Protein AF-C7GF13-F1 (afdb_monomer)

Radius of gyration: 30.36 Å; Cα contacts (8 Å, |Δi|>4): 60; chains: 1; bounding box: 62×24×81 Å

Organism: NCBI:txid536231

Foldseek 3Di:
DDDDDPPDDPLNVCLVCLQVPLVPDAAEDEDPDPVSVVSNVVSNYHYDYPVRVVVVVVVVVVVVVVVVVVVPDPPPPPVVVVPCPVVNVVVVVVVVPPD

InterPro domains:
  IPR010298 Ribosome-associated endoribonuclease 1 [PF05991] (2-94)

Mean predicted aligned error: 12.86 Å

Sequence (99 aa):
MWFTRGRQTADQYIEKFAHENGRKYRVTVATSDGLEQIIIRGAGCGLISARELEKEITRKRGEMLETYQAKREPEKKVHMAERIPDEVAEAVRKADFHE

Secondary str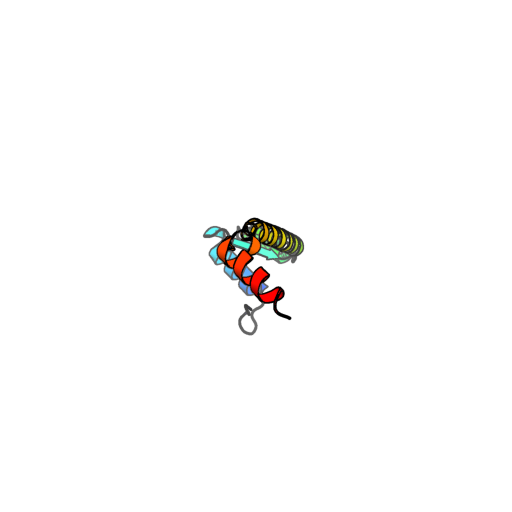ucture (DSSP, 8-state):
---PPTT--HHHHHHHHHHHHTTTS--EEE---HHHHHHHHHTT-EEE-HHHHHHHHHHHHHHHHHHHHHHS-------GGGG--HHHHHHHHHHTT--

Structure (mmCIF, N/CA/C/O backbone):
data_AF-C7GF13-F1
#
_entry.id   AF-C7GF13-F1
#
loop_
_atom_site.group_PDB
_atom_site.id
_atom_site.type_symbol
_atom_site.label_atom_id
_atom_site.label_alt_id
_atom_site.label_comp_id
_atom_site.label_asym_id
_atom_site.label_entity_id
_atom_site.label_seq_id
_atom_site.pdbx_PDB_ins_code
_atom_site.Cartn_x
_atom_site.Cartn_y
_atom_site.Cartn_z
_atom_site.occupancy
_atom_site.B_iso_or_equiv
_atom_site.auth_seq_id
_atom_site.auth_comp_id
_atom_site.auth_asym_id
_atom_site.auth_atom_id
_atom_site.pdbx_PDB_model_num
ATOM 1 N N . MET A 1 1 ? 1.073 -13.142 9.351 1.00 57.62 1 MET A N 1
ATOM 2 C CA . MET A 1 1 ? 2.029 -12.158 8.799 1.00 57.62 1 MET A CA 1
ATOM 3 C C . MET A 1 1 ? 2.462 -12.673 7.437 1.00 57.62 1 MET A C 1
ATOM 5 O O . MET A 1 1 ? 2.723 -13.865 7.339 1.00 57.62 1 MET A O 1
ATOM 9 N N . TRP A 1 2 ? 2.422 -11.845 6.393 1.00 74.62 2 TRP A N 1
ATOM 10 C CA . TRP A 1 2 ? 2.876 -12.242 5.054 1.00 74.62 2 TRP A CA 1
ATOM 11 C C . TRP A 1 2 ? 4.380 -11.997 4.937 1.00 74.62 2 TRP A C 1
ATOM 13 O O . TRP A 1 2 ? 4.874 -11.003 5.464 1.00 74.62 2 TRP A O 1
ATOM 23 N N . PHE A 1 3 ? 5.086 -12.894 4.253 1.00 90.38 3 PHE A N 1
ATOM 24 C CA . PHE A 1 3 ? 6.522 -12.790 4.006 1.00 90.38 3 PHE A CA 1
ATOM 25 C C . PHE A 1 3 ? 6.797 -13.026 2.524 1.00 90.38 3 PHE A C 1
ATOM 27 O O . PHE A 1 3 ? 6.129 -13.842 1.884 1.00 90.38 3 PHE A O 1
ATOM 34 N N . THR A 1 4 ? 7.778 -12.313 1.981 1.00 91.75 4 THR A N 1
ATOM 35 C CA . THR A 1 4 ? 8.277 -12.568 0.631 1.00 91.75 4 THR A CA 1
ATOM 36 C C . THR A 1 4 ? 9.144 -13.823 0.611 1.00 91.75 4 THR A C 1
ATOM 38 O O . THR A 1 4 ? 9.609 -14.315 1.644 1.00 91.75 4 THR A O 1
ATOM 41 N N . ARG A 1 5 ? 9.353 -14.384 -0.584 1.00 88.69 5 ARG A N 1
ATOM 42 C CA . ARG A 1 5 ? 10.280 -15.509 -0.758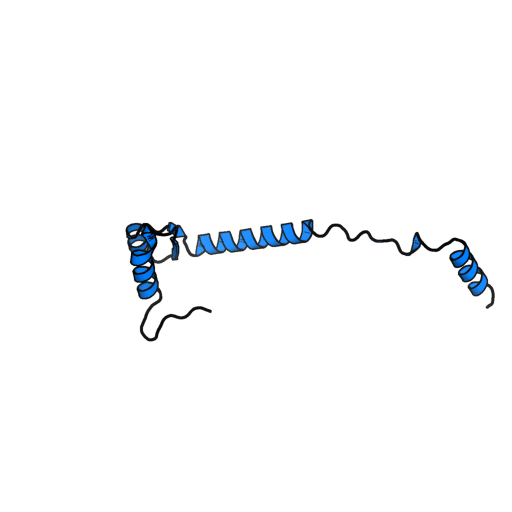 1.00 88.69 5 ARG A CA 1
ATOM 43 C C . ARG A 1 5 ? 11.714 -15.064 -0.454 1.00 88.69 5 ARG A C 1
ATOM 45 O O . ARG A 1 5 ? 12.039 -13.881 -0.530 1.00 88.69 5 ARG A O 1
ATOM 52 N N . GLY A 1 6 ? 12.596 -16.020 -0.155 1.00 88.50 6 GLY A N 1
ATOM 53 C CA . GLY A 1 6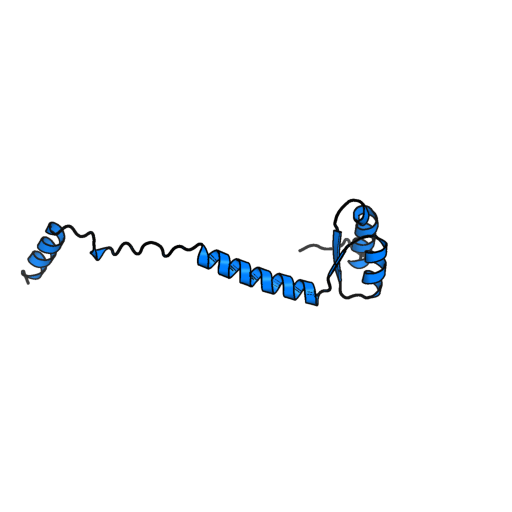 ? 14.015 -15.729 0.063 1.00 88.50 6 GLY A CA 1
ATOM 54 C C . GLY A 1 6 ? 14.613 -14.934 -1.104 1.00 88.50 6 GLY A C 1
ATOM 55 O O . GLY A 1 6 ? 14.433 -15.315 -2.259 1.00 88.50 6 GLY A O 1
ATOM 56 N N . ARG A 1 7 ? 15.319 -13.837 -0.789 1.00 88.81 7 ARG A N 1
ATOM 57 C CA . ARG A 1 7 ? 15.925 -12.881 -1.744 1.00 88.81 7 ARG A CA 1
ATOM 58 C C . ARG A 1 7 ? 14.941 -12.058 -2.593 1.00 88.81 7 ARG A C 1
ATOM 60 O O . ARG A 1 7 ? 15.401 -11.345 -3.478 1.00 88.81 7 ARG A O 1
ATOM 67 N N . GLN A 1 8 ? 13.635 -12.129 -2.330 1.00 94.94 8 GLN A N 1
ATOM 68 C CA . GLN A 1 8 ? 12.639 -11.252 -2.942 1.00 94.94 8 GLN A CA 1
ATOM 69 C C . GLN A 1 8 ? 12.292 -10.107 -1.983 1.00 94.94 8 GLN A C 1
ATOM 71 O O . GLN A 1 8 ? 11.954 -10.356 -0.824 1.00 94.94 8 GLN A O 1
ATOM 76 N N . THR A 1 9 ? 12.342 -8.863 -2.454 1.00 94.00 9 THR A N 1
ATOM 77 C CA . THR A 1 9 ? 11.877 -7.699 -1.682 1.00 94.00 9 THR A CA 1
ATOM 78 C C . THR A 1 9 ? 10.362 -7.526 -1.801 1.00 94.00 9 THR A C 1
ATOM 80 O O . THR A 1 9 ? 9.724 -8.097 -2.690 1.00 94.00 9 THR A O 1
ATOM 83 N N . ALA A 1 10 ? 9.766 -6.757 -0.886 1.00 94.38 10 ALA A N 1
ATOM 84 C CA . ALA A 1 10 ? 8.348 -6.407 -0.973 1.00 94.38 10 ALA A CA 1
ATOM 85 C C . ALA A 1 10 ? 8.048 -5.691 -2.298 1.00 94.38 10 ALA A C 1
ATOM 87 O O . ALA A 1 10 ? 7.139 -6.111 -3.007 1.00 94.38 10 ALA A O 1
ATOM 88 N N . ASP A 1 11 ? 8.884 -4.719 -2.658 1.00 94.19 11 ASP A N 1
ATOM 89 C CA . ASP A 1 11 ? 8.853 -3.961 -3.914 1.00 94.19 11 ASP A CA 1
ATOM 90 C C . ASP A 1 11 ? 8.760 -4.896 -5.126 1.00 94.19 11 ASP A C 1
ATOM 92 O O . ASP A 1 11 ? 7.752 -4.921 -5.826 1.00 94.19 11 ASP A O 1
ATOM 96 N N . GLN A 1 12 ? 9.713 -5.826 -5.274 1.00 94.94 12 GLN A N 1
ATOM 97 C CA . GLN A 1 12 ? 9.732 -6.793 -6.380 1.00 94.94 12 GLN A CA 1
ATOM 98 C C . GLN A 1 12 ? 8.457 -7.639 -6.479 1.00 94.94 12 GLN A C 1
ATOM 100 O O . GLN A 1 12 ? 8.035 -8.028 -7.570 1.00 94.94 12 GLN A O 1
ATOM 105 N N . TYR A 1 13 ? 7.870 -8.010 -5.339 1.00 95.69 13 TYR A N 1
ATOM 106 C CA . TYR A 1 13 ? 6.610 -8.742 -5.338 1.00 95.69 13 TYR A CA 1
ATOM 107 C C . TYR A 1 13 ? 5.445 -7.841 -5.762 1.00 95.69 13 TYR A C 1
ATOM 109 O O . TYR A 1 13 ? 4.633 -8.241 -6.598 1.00 95.69 13 TYR A O 1
ATOM 117 N N . ILE A 1 14 ? 5.362 -6.643 -5.182 1.00 96.06 14 ILE A N 1
ATOM 118 C CA . ILE A 1 14 ? 4.265 -5.698 -5.384 1.00 96.06 14 ILE A CA 1
ATOM 119 C C . ILE A 1 14 ? 4.259 -5.186 -6.823 1.00 96.06 14 ILE A C 1
ATOM 121 O O . ILE A 1 14 ? 3.199 -5.207 -7.441 1.00 96.06 14 ILE A O 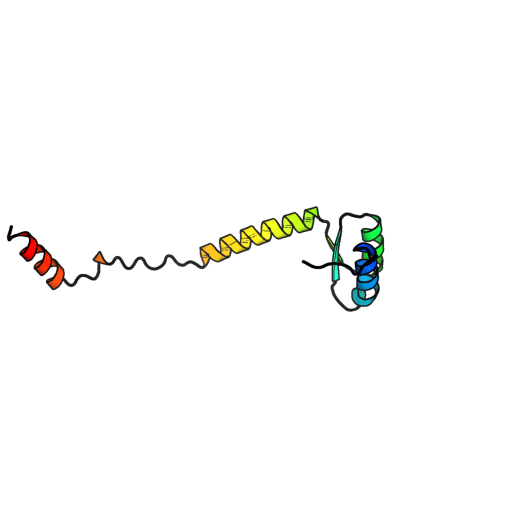1
ATOM 125 N N . GLU A 1 15 ? 5.407 -4.809 -7.384 1.00 95.69 15 GLU A N 1
ATOM 126 C CA . GLU A 1 15 ? 5.537 -4.377 -8.779 1.00 95.69 15 GLU A CA 1
ATOM 127 C C . GLU A 1 15 ? 5.020 -5.452 -9.742 1.00 95.69 15 GLU A C 1
ATOM 129 O O . GLU A 1 15 ? 4.159 -5.189 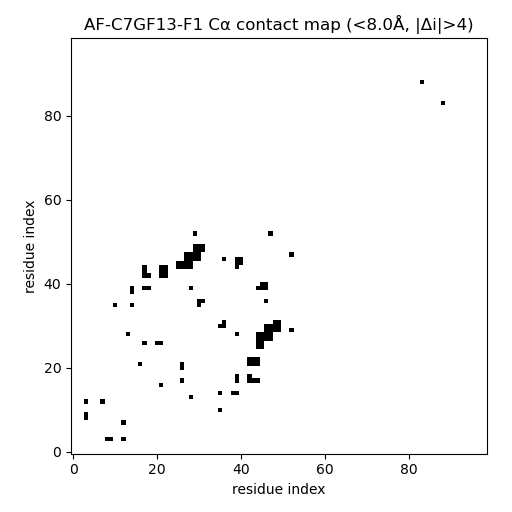-10.588 1.00 95.69 15 GLU A O 1
ATOM 134 N N . LYS A 1 16 ? 5.487 -6.698 -9.569 1.00 95.94 16 LYS A N 1
ATOM 135 C CA . LYS A 1 16 ? 5.049 -7.835 -10.386 1.00 95.94 16 LYS A CA 1
ATOM 136 C C . LYS A 1 16 ? 3.542 -8.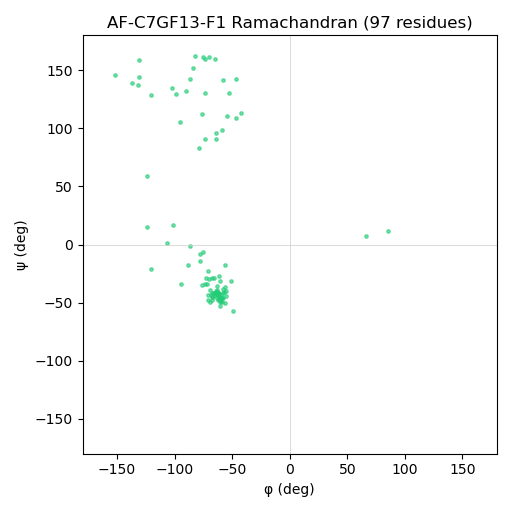053 -10.257 1.00 95.94 16 LYS A C 1
ATOM 138 O O . LYS A 1 16 ? 2.841 -8.171 -11.261 1.00 95.94 16 LYS A O 1
ATOM 143 N N . PHE A 1 17 ? 3.036 -8.072 -9.026 1.00 96.00 17 PHE A N 1
ATOM 144 C CA . PHE A 1 17 ? 1.616 -8.263 -8.759 1.00 96.00 17 PHE A CA 1
ATOM 145 C C . PHE A 1 17 ? 0.767 -7.145 -9.377 1.00 96.00 17 PHE A C 1
ATOM 147 O O . PHE A 1 17 ? -0.240 -7.427 -10.029 1.00 96.00 17 PHE A O 1
ATOM 154 N N . ALA A 1 18 ? 1.169 -5.887 -9.199 1.00 96.38 18 ALA A N 1
ATOM 155 C CA . ALA A 1 18 ? 0.481 -4.714 -9.719 1.00 96.38 18 ALA A CA 1
ATOM 156 C C . ALA A 1 18 ? 0.445 -4.725 -11.247 1.00 96.38 18 ALA A C 1
ATOM 158 O O . ALA A 1 18 ? -0.603 -4.467 -11.832 1.00 96.38 18 ALA A O 1
ATOM 159 N N . HIS A 1 19 ? 1.543 -5.096 -11.904 1.00 95.75 19 HIS A N 1
ATOM 160 C CA . HIS A 1 19 ? 1.574 -5.180 -13.358 1.00 95.75 19 HIS A CA 1
ATOM 161 C C . HIS A 1 19 ? 0.647 -6.281 -13.905 1.00 95.75 19 HIS A C 1
ATOM 163 O O . HIS A 1 19 ? -0.085 -6.064 -14.871 1.00 95.75 19 HIS A O 1
ATOM 169 N N . GLU A 1 20 ? 0.618 -7.448 -13.257 1.00 96.50 20 GLU A N 1
ATOM 170 C CA . GLU A 1 20 ? -0.197 -8.594 -13.683 1.00 96.50 20 GLU A CA 1
ATOM 171 C C . GLU A 1 20 ? -1.706 -8.411 -13.423 1.00 96.50 20 GLU A C 1
ATOM 173 O O . GLU A 1 20 ? -2.539 -8.980 -14.147 1.00 96.50 20 GLU A O 1
ATOM 178 N N . ASN A 1 21 ? -2.062 -7.637 -12.389 1.00 96.50 21 ASN A N 1
ATOM 179 C CA . ASN A 1 21 ? -3.421 -7.573 -11.839 1.00 96.50 21 ASN A CA 1
ATOM 180 C C . ASN A 1 21 ? -4.068 -6.182 -11.883 1.00 96.50 21 ASN A C 1
ATOM 182 O O . ASN A 1 21 ? -5.296 -6.102 -11.853 1.00 96.50 21 ASN A O 1
ATOM 186 N N . GLY A 1 22 ? -3.294 -5.101 -11.991 1.00 95.19 22 GLY A N 1
ATOM 187 C CA . GLY A 1 22 ? -3.772 -3.721 -11.837 1.00 95.19 22 GLY A CA 1
ATOM 188 C C . GLY A 1 22 ? -4.829 -3.292 -12.852 1.00 95.19 22 GLY A C 1
ATOM 189 O O . GLY A 1 22 ? -5.694 -2.482 -12.545 1.00 95.19 22 GLY A O 1
ATOM 190 N N . ARG A 1 23 ? -4.827 -3.897 -14.046 1.00 92.56 23 ARG A N 1
ATOM 191 C CA . ARG A 1 23 ? -5.856 -3.662 -15.077 1.00 92.56 23 ARG A CA 1
ATOM 192 C C . ARG A 1 23 ? -7.075 -4.576 -14.959 1.00 92.56 23 ARG A C 1
ATOM 194 O O . ARG A 1 23 ? -8.098 -4.302 -15.575 1.00 92.56 23 ARG A O 1
ATOM 201 N N . LYS A 1 24 ? -6.952 -5.684 -14.225 1.00 95.81 24 LYS A N 1
ATOM 202 C CA . LYS A 1 24 ? -8.005 -6.704 -14.084 1.00 95.81 24 LYS A CA 1
ATOM 203 C C . LYS A 1 24 ? -8.859 -6.465 -12.846 1.00 95.81 24 LYS A C 1
ATOM 205 O O . LYS A 1 24 ? -10.053 -6.741 -12.861 1.00 95.81 24 LYS A O 1
ATOM 210 N N . TYR A 1 25 ? -8.246 -5.957 -11.782 1.00 96.69 25 TYR A N 1
ATOM 211 C CA . TYR A 1 25 ? -8.883 -5.754 -10.490 1.00 96.69 25 TYR A CA 1
ATOM 212 C C . TYR A 1 25 ? -8.625 -4.348 -9.974 1.00 96.69 25 TYR A C 1
ATOM 214 O O . TYR A 1 25 ? -7.638 -3.706 -10.326 1.00 96.69 25 TYR A O 1
ATOM 222 N N . ARG A 1 26 ? -9.479 -3.895 -9.054 1.00 96.75 26 ARG A N 1
ATOM 223 C CA . ARG A 1 26 ? -9.246 -2.649 -8.326 1.00 96.75 26 ARG A CA 1
ATOM 224 C C . ARG A 1 26 ? -8.229 -2.881 -7.211 1.00 96.75 26 ARG A C 1
ATOM 226 O O . ARG A 1 26 ? -8.593 -3.127 -6.064 1.00 96.75 26 ARG A O 1
ATOM 233 N N . VAL A 1 27 ? -6.955 -2.835 -7.576 1.00 97.12 27 VAL A N 1
ATOM 234 C CA . VAL A 1 27 ? -5.829 -2.980 -6.650 1.00 97.12 27 VAL A CA 1
ATOM 235 C C . VAL A 1 27 ? -5.428 -1.603 -6.127 1.00 97.12 27 VAL A C 1
ATOM 237 O O . VAL A 1 27 ? -5.250 -0.680 -6.917 1.00 97.12 27 VAL A O 1
ATOM 240 N N . THR A 1 28 ? -5.254 -1.471 -4.812 1.00 97.50 28 THR A N 1
ATOM 241 C CA . THR A 1 28 ? -4.671 -0.281 -4.176 1.00 97.50 28 THR A CA 1
ATOM 242 C C . THR A 1 28 ? -3.423 -0.695 -3.411 1.00 97.50 28 THR A C 1
ATOM 244 O O . THR A 1 28 ? -3.489 -1.618 -2.601 1.00 97.50 28 THR A O 1
ATOM 247 N N . VAL A 1 29 ? -2.301 -0.014 -3.646 1.00 97.19 29 VAL A N 1
ATOM 248 C CA . VAL A 1 29 ? -1.047 -0.253 -2.917 1.00 97.19 29 VAL A CA 1
ATOM 249 C C . VAL A 1 29 ? -0.844 0.830 -1.866 1.00 97.19 29 VAL A C 1
ATOM 251 O O . VAL A 1 29 ? -1.015 2.019 -2.141 1.00 97.19 29 VAL A O 1
ATOM 254 N N . ALA A 1 30 ? -0.468 0.404 -0.662 1.00 97.06 30 ALA A N 1
ATOM 255 C CA . ALA A 1 30 ? -0.100 1.293 0.424 1.00 97.06 30 ALA A CA 1
ATOM 256 C C . ALA A 1 30 ? 1.419 1.477 0.468 1.00 97.06 30 ALA A C 1
ATOM 258 O O . ALA A 1 30 ? 2.132 0.563 0.877 1.00 97.06 30 ALA A O 1
ATOM 259 N N . THR A 1 31 ? 1.920 2.635 0.040 1.00 96.12 31 THR A N 1
ATOM 260 C CA . THR A 1 31 ? 3.359 2.934 0.060 1.00 96.12 31 THR A CA 1
ATOM 261 C C . THR A 1 31 ? 3.615 4.431 0.195 1.00 96.12 31 THR A C 1
ATOM 263 O O . THR A 1 31 ? 2.859 5.259 -0.314 1.00 96.12 31 THR A O 1
ATOM 266 N N . SER A 1 32 ? 4.696 4.776 0.890 1.00 96.62 32 SER A N 1
ATOM 267 C CA . SER A 1 32 ? 5.229 6.142 0.945 1.00 96.62 32 SER A CA 1
ATOM 268 C C . SER A 1 32 ? 6.514 6.295 0.124 1.00 96.62 32 SER A C 1
ATOM 270 O O . SER A 1 32 ? 7.068 7.389 0.092 1.00 96.62 32 SER A O 1
ATOM 272 N N . ASP A 1 33 ? 6.978 5.230 -0.540 1.00 95.94 33 ASP A N 1
ATOM 273 C CA . ASP A 1 33 ? 8.127 5.281 -1.444 1.00 95.94 33 ASP A CA 1
ATOM 274 C C . ASP A 1 33 ? 7.742 5.982 -2.759 1.00 95.94 33 ASP A C 1
ATOM 276 O O . ASP A 1 33 ? 6.702 5.692 -3.356 1.00 95.94 33 ASP A O 1
ATOM 280 N N . GLY A 1 34 ? 8.553 6.952 -3.188 1.00 96.31 34 GLY A N 1
ATOM 281 C CA . GLY A 1 34 ? 8.258 7.781 -4.357 1.00 96.31 34 GLY A CA 1
ATOM 282 C C . GLY A 1 34 ? 8.426 7.060 -5.696 1.00 96.31 34 GLY A C 1
ATOM 283 O O . GLY A 1 34 ? 7.664 7.333 -6.624 1.00 96.31 34 GLY A O 1
ATOM 284 N N . LEU A 1 35 ? 9.384 6.136 -5.804 1.00 95.56 35 LEU A N 1
ATOM 285 C CA . LEU A 1 35 ? 9.586 5.342 -7.017 1.00 95.56 35 LEU A CA 1
ATOM 286 C C . LEU A 1 35 ? 8.394 4.401 -7.208 1.00 95.56 35 LEU A C 1
ATOM 288 O O . LEU A 1 35 ? 7.773 4.390 -8.274 1.00 95.56 35 LEU A O 1
ATOM 292 N N . GLU A 1 36 ? 8.014 3.700 -6.141 1.00 96.19 36 GLU A N 1
ATOM 293 C CA . GLU A 1 36 ? 6.850 2.815 -6.142 1.00 96.19 36 GLU A CA 1
ATOM 294 C C . GLU A 1 36 ? 5.576 3.570 -6.527 1.00 96.19 36 GLU A C 1
ATOM 296 O O . GLU A 1 36 ? 4.785 3.097 -7.340 1.00 96.19 36 GLU A O 1
ATOM 301 N N . GLN A 1 37 ? 5.381 4.796 -6.032 1.00 96.25 37 GLN A N 1
ATOM 302 C CA . GLN A 1 37 ? 4.212 5.594 -6.408 1.00 96.25 37 GLN A CA 1
ATOM 303 C C . GLN A 1 37 ? 4.067 5.786 -7.919 1.00 96.25 37 GLN A C 1
ATOM 305 O O . GLN A 1 37 ? 2.949 5.725 -8.440 1.00 96.25 37 GLN A O 1
ATOM 310 N N . ILE A 1 38 ? 5.177 6.013 -8.621 1.00 97.00 38 ILE A N 1
ATOM 311 C CA . ILE A 1 38 ? 5.185 6.180 -10.075 1.00 97.00 38 ILE A CA 1
ATOM 312 C C . ILE A 1 38 ? 4.868 4.843 -10.751 1.00 97.00 38 ILE A C 1
ATOM 314 O O . ILE A 1 38 ? 3.976 4.782 -11.603 1.00 97.00 38 ILE A O 1
ATOM 318 N N . ILE A 1 39 ? 5.551 3.771 -10.343 1.00 95.62 39 ILE A N 1
ATOM 319 C CA . ILE A 1 39 ? 5.419 2.433 -10.936 1.00 95.62 39 ILE A CA 1
ATOM 320 C C . ILE A 1 39 ? 3.986 1.907 -10.789 1.00 95.62 39 ILE A C 1
ATOM 322 O O . ILE A 1 39 ? 3.352 1.509 -11.770 1.00 95.62 39 ILE A O 1
ATOM 326 N N . ILE A 1 40 ? 3.430 1.979 -9.579 1.00 97.00 40 ILE A N 1
ATOM 327 C CA . ILE A 1 40 ? 2.089 1.484 -9.255 1.00 97.00 40 ILE A CA 1
ATOM 328 C C . ILE A 1 40 ? 1.000 2.255 -10.002 1.00 97.00 40 ILE A C 1
ATOM 330 O O . ILE A 1 40 ? 0.068 1.645 -10.536 1.00 97.00 40 ILE A O 1
ATOM 334 N N . ARG A 1 41 ? 1.119 3.584 -10.098 1.00 94.94 41 ARG A N 1
ATOM 335 C CA . ARG A 1 41 ? 0.178 4.392 -10.888 1.00 94.94 41 ARG A CA 1
ATOM 336 C C . ARG A 1 41 ? 0.262 4.046 -12.372 1.00 94.94 41 ARG A C 1
ATOM 338 O O . ARG A 1 41 ? -0.776 3.920 -13.018 1.00 94.94 41 ARG A O 1
ATOM 345 N N . GLY A 1 42 ? 1.468 3.825 -12.899 1.00 95.38 42 GLY A N 1
ATOM 346 C CA . GLY A 1 42 ? 1.677 3.369 -14.277 1.00 95.38 42 GLY A CA 1
ATOM 347 C C . GLY A 1 42 ? 1.038 2.005 -14.573 1.00 95.38 42 GLY A C 1
ATOM 348 O O . GLY A 1 42 ? 0.552 1.773 -15.682 1.00 95.38 42 GLY A O 1
ATOM 349 N N . ALA A 1 43 ? 0.962 1.121 -13.574 1.00 95.88 43 ALA A N 1
ATOM 350 C CA . ALA A 1 43 ? 0.278 -0.170 -13.674 1.00 95.88 43 ALA A CA 1
ATOM 351 C C . ALA A 1 43 ? -1.265 -0.075 -13.633 1.00 95.88 43 ALA A C 1
ATOM 353 O O . ALA A 1 43 ? -1.945 -1.074 -13.877 1.00 95.88 43 ALA A O 1
ATOM 354 N N . GLY A 1 44 ? -1.829 1.113 -13.376 1.00 95.69 44 GLY A N 1
ATOM 355 C CA . GLY A 1 44 ? -3.275 1.340 -13.265 1.00 95.69 44 GLY A CA 1
ATOM 356 C C . GLY A 1 44 ? -3.852 1.063 -11.874 1.00 95.69 44 GLY A C 1
ATOM 357 O O . GLY A 1 44 ? -5.070 1.023 -11.713 1.00 95.69 44 GLY A O 1
ATOM 358 N N . CYS A 1 45 ? -2.999 0.880 -10.866 1.00 97.56 45 CYS A N 1
ATOM 359 C CA . CYS A 1 45 ? -3.420 0.647 -9.491 1.00 97.56 45 CYS A CA 1
ATOM 360 C C . CYS A 1 45 ? -3.717 1.966 -8.756 1.00 97.56 45 CYS A C 1
ATOM 362 O O . CYS A 1 45 ? -3.126 3.015 -9.023 1.00 97.56 45 CYS A O 1
ATOM 364 N N . GLY A 1 46 ? -4.611 1.894 -7.770 1.00 97.44 46 GLY A N 1
ATOM 365 C CA . GLY A 1 46 ? -4.794 2.941 -6.773 1.00 97.44 46 GLY A CA 1
ATOM 366 C C . GLY A 1 46 ? -3.605 3.026 -5.814 1.00 97.44 46 GLY A C 1
ATOM 367 O O . GLY A 1 46 ? -2.839 2.073 -5.654 1.00 97.44 46 GLY A O 1
ATOM 368 N N . LEU A 1 47 ? -3.479 4.163 -5.134 1.00 97.06 47 LEU A N 1
ATOM 369 C CA . LEU A 1 47 ? -2.409 4.405 -4.174 1.00 97.06 47 LEU A CA 1
ATOM 370 C C . LEU A 1 47 ? -2.939 5.078 -2.911 1.00 97.06 47 LEU A C 1
ATOM 372 O O . LEU A 1 47 ? -3.749 5.998 -3.005 1.00 97.06 47 LEU A O 1
ATOM 376 N N . ILE A 1 48 ? -2.445 4.640 -1.756 1.00 97.94 48 ILE A N 1
ATOM 377 C CA . ILE A 1 48 ? -2.652 5.280 -0.455 1.00 97.94 48 ILE A CA 1
ATOM 378 C C . ILE A 1 48 ? -1.300 5.404 0.255 1.00 97.94 48 ILE A C 1
ATOM 380 O O . ILE A 1 48 ? -0.490 4.480 0.209 1.00 97.94 48 ILE A O 1
ATOM 384 N N . SER A 1 49 ? -1.008 6.534 0.896 1.00 96.81 49 SER A N 1
ATOM 385 C CA . SER A 1 49 ? 0.229 6.642 1.683 1.00 96.81 49 SER A CA 1
ATOM 386 C C . SER A 1 49 ? 0.129 5.854 2.993 1.00 96.81 49 SER A C 1
ATOM 388 O O . SER A 1 49 ? -0.967 5.601 3.498 1.00 96.81 49 SER A O 1
ATOM 390 N N . ALA A 1 50 ? 1.270 5.518 3.608 1.00 95.38 50 ALA A N 1
ATOM 391 C CA . ALA A 1 50 ? 1.266 4.841 4.910 1.00 95.38 50 ALA A CA 1
ATOM 392 C C . ALA A 1 50 ? 0.517 5.656 5.985 1.00 95.38 50 ALA A C 1
ATOM 394 O O . ALA A 1 50 ? -0.243 5.100 6.774 1.00 95.38 50 ALA A O 1
ATOM 395 N N . ARG A 1 51 ? 0.674 6.988 5.965 1.00 96.62 51 ARG A N 1
ATOM 396 C CA . ARG A 1 51 ? 0.018 7.905 6.909 1.00 96.62 51 ARG A CA 1
ATOM 397 C C . ARG A 1 51 ? -1.491 7.987 6.689 1.00 96.62 51 ARG A C 1
ATOM 399 O O . ARG A 1 51 ? -2.248 8.098 7.649 1.00 96.62 51 ARG A O 1
ATOM 406 N N . GLU A 1 52 ? -1.947 7.989 5.441 1.00 97.81 52 GLU A N 1
ATOM 407 C CA . GLU A 1 52 ? -3.383 7.971 5.151 1.00 97.81 52 GLU A CA 1
ATOM 408 C C . GLU A 1 52 ? -4.000 6.637 5.547 1.00 97.81 52 GLU A C 1
ATOM 410 O O . GLU A 1 52 ? -5.033 6.634 6.211 1.00 97.81 52 GLU A O 1
ATOM 415 N N . LEU A 1 53 ? -3.330 5.523 5.238 1.00 97.62 53 LEU A N 1
ATOM 416 C CA . LEU A 1 53 ? -3.792 4.200 5.641 1.00 97.62 53 LEU A CA 1
ATOM 417 C C . LEU A 1 53 ? -3.898 4.088 7.169 1.00 97.62 53 LEU A C 1
ATOM 419 O O . LEU A 1 53 ? -4.897 3.592 7.683 1.00 97.62 53 LEU A O 1
ATOM 423 N N . GLU A 1 54 ? -2.909 4.592 7.907 1.00 97.62 54 GLU A N 1
ATOM 424 C CA . GLU A 1 54 ? -2.948 4.642 9.372 1.00 97.62 54 GLU A CA 1
ATOM 425 C C . GLU A 1 54 ? -4.156 5.439 9.889 1.00 97.62 54 GLU A C 1
ATOM 427 O O . GLU A 1 54 ? -4.880 4.974 10.777 1.00 97.62 54 GLU A O 1
ATOM 432 N N . LYS A 1 55 ? -4.413 6.622 9.316 1.00 98.00 55 LYS A N 1
ATOM 433 C CA . LYS A 1 55 ? -5.578 7.447 9.669 1.00 98.00 55 LYS A CA 1
ATOM 434 C C . LYS A 1 55 ? -6.888 6.729 9.366 1.00 98.00 55 LYS A C 1
ATOM 436 O O . LYS A 1 55 ? -7.797 6.763 10.194 1.00 98.00 55 LYS A O 1
ATOM 441 N N . GLU A 1 56 ? -6.996 6.075 8.212 1.00 97.44 56 GLU A N 1
ATOM 442 C CA . GLU A 1 56 ? -8.190 5.317 7.842 1.00 97.44 56 GLU A CA 1
ATOM 443 C C . GLU A 1 56 ? -8.438 4.153 8.797 1.00 97.44 56 GLU A C 1
ATOM 445 O O . GLU A 1 56 ? -9.559 3.999 9.281 1.00 97.44 56 GLU A O 1
ATOM 450 N N . ILE A 1 57 ? -7.400 3.381 9.128 1.00 97.06 57 ILE A N 1
ATOM 451 C CA . ILE A 1 57 ? -7.490 2.282 10.094 1.00 97.06 57 ILE A CA 1
ATOM 452 C C . ILE A 1 57 ? -7.915 2.814 11.464 1.00 97.06 57 ILE A C 1
ATOM 454 O O . ILE A 1 57 ? -8.812 2.248 12.086 1.00 97.06 57 ILE A O 1
ATOM 458 N N . THR A 1 58 ? -7.301 3.900 11.933 1.00 97.50 58 THR A N 1
ATOM 459 C CA . THR A 1 58 ? -7.609 4.496 13.240 1.00 97.50 58 THR A CA 1
ATOM 460 C C . THR A 1 58 ? -9.057 4.970 13.301 1.00 97.50 58 THR A C 1
ATOM 462 O O . THR A 1 58 ? -9.789 4.607 14.221 1.00 97.50 58 THR A O 1
ATOM 465 N N . ARG A 1 59 ? -9.506 5.702 12.276 1.00 97.50 59 ARG A N 1
ATOM 466 C CA . ARG A 1 59 ? -10.895 6.149 12.154 1.00 97.50 59 ARG A CA 1
ATOM 467 C C . ARG A 1 59 ? -11.862 4.967 12.139 1.00 97.50 59 ARG A C 1
ATOM 469 O O . ARG A 1 59 ? -12.815 4.945 12.910 1.00 97.50 59 ARG A O 1
ATOM 476 N N . LYS A 1 60 ? -11.593 3.955 11.308 1.00 96.50 60 LYS A N 1
ATOM 477 C CA . LYS A 1 60 ? -12.447 2.767 11.181 1.00 96.50 60 LYS A CA 1
ATOM 478 C C . LYS A 1 60 ? -12.519 1.957 12.471 1.00 96.50 60 LYS A C 1
ATOM 480 O O . LYS A 1 60 ? -13.584 1.443 12.793 1.00 96.50 60 LYS A O 1
ATOM 485 N N . ARG A 1 61 ? -11.428 1.875 13.238 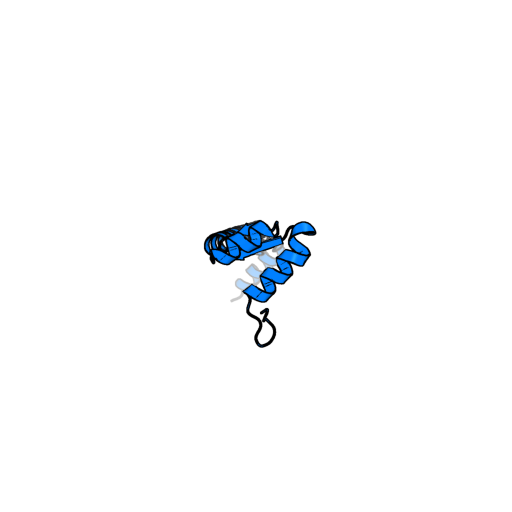1.00 95.44 61 ARG A N 1
ATOM 486 C CA . ARG A 1 61 ? -11.431 1.252 14.571 1.00 95.44 61 ARG A CA 1
ATOM 487 C C . ARG A 1 61 ? -12.354 1.989 15.543 1.00 95.44 61 ARG A C 1
ATOM 489 O O . ARG A 1 61 ? -13.100 1.325 16.256 1.00 95.44 61 ARG A O 1
ATOM 496 N N . GLY A 1 62 ? -12.329 3.324 15.547 1.00 94.62 62 GLY A N 1
ATOM 497 C CA . GLY A 1 62 ? -13.246 4.142 16.348 1.00 94.62 62 GLY A CA 1
ATOM 498 C C . GLY A 1 62 ? -14.707 3.907 15.965 1.00 94.62 62 GLY A C 1
ATOM 499 O O . GLY A 1 62 ? -15.501 3.505 16.811 1.00 94.62 62 GLY A O 1
ATOM 500 N N . GLU A 1 63 ? -15.023 4.025 14.670 1.00 95.06 63 GLU A N 1
ATOM 501 C CA . GLU A 1 63 ? -16.369 3.769 14.131 1.00 95.06 63 GLU A CA 1
ATOM 502 C C . GLU A 1 63 ? -16.865 2.359 14.513 1.00 95.06 63 GLU A C 1
ATOM 504 O O . GLU A 1 63 ? -17.999 2.190 14.961 1.00 95.06 63 GLU A O 1
ATOM 509 N N . MET A 1 64 ? -16.017 1.327 14.394 1.00 92.50 64 MET A N 1
ATOM 510 C CA . MET A 1 64 ? -16.372 -0.044 14.787 1.00 92.50 64 MET A CA 1
ATOM 511 C C . MET A 1 64 ? -16.702 -0.164 16.278 1.00 92.50 64 MET A C 1
ATOM 513 O O . MET A 1 64 ? -17.654 -0.862 16.628 1.00 92.50 64 MET A O 1
ATOM 517 N N . LEU A 1 65 ? -15.937 0.499 17.149 1.00 90.94 65 LEU A N 1
ATOM 518 C CA . LEU A 1 65 ? -16.157 0.468 18.594 1.00 90.94 65 LEU A CA 1
ATOM 519 C C . LEU A 1 65 ? -17.468 1.166 18.974 1.00 90.94 65 LEU A C 1
ATOM 521 O O . LEU A 1 65 ? -18.251 0.607 19.739 1.00 90.94 65 LEU A O 1
ATOM 525 N N . GLU A 1 66 ? -17.730 2.340 18.401 1.00 91.06 66 GLU A N 1
ATOM 526 C CA . GLU A 1 66 ? -18.986 3.073 18.588 1.00 91.06 66 GLU A CA 1
ATOM 527 C C . GLU A 1 66 ? -20.181 2.238 18.122 1.00 91.06 66 GLU A C 1
ATOM 529 O O . GLU A 1 66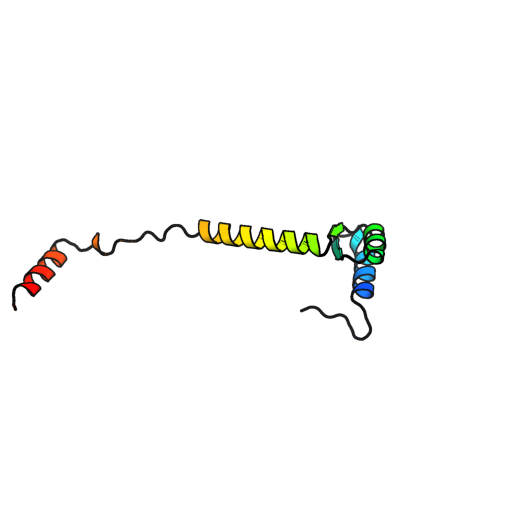 ? -21.156 2.074 18.852 1.00 91.06 66 GLU A O 1
ATOM 534 N N . THR A 1 67 ? -20.074 1.620 16.941 1.00 90.38 67 THR A N 1
ATOM 535 C CA . THR A 1 67 ? -21.135 0.760 16.401 1.00 90.38 67 THR A CA 1
ATOM 536 C C . THR A 1 67 ? -21.370 -0.467 17.289 1.00 90.38 67 THR A C 1
ATOM 538 O O . THR A 1 67 ? -22.511 -0.883 17.483 1.00 90.38 67 THR A O 1
ATOM 541 N N . TYR A 1 68 ? -20.307 -1.062 17.839 1.00 86.00 68 TYR A N 1
ATOM 542 C CA . TYR A 1 68 ? -20.417 -2.194 18.761 1.00 86.00 68 TYR A CA 1
ATOM 543 C C . TYR A 1 68 ? -21.096 -1.795 20.079 1.00 86.00 68 TYR A C 1
ATOM 545 O O . TYR A 1 68 ? -21.956 -2.525 20.568 1.00 86.00 68 TYR A O 1
ATOM 553 N N . GLN A 1 69 ? -20.762 -0.624 20.630 1.00 84.12 69 GLN A N 1
ATOM 554 C CA . GLN A 1 69 ? -21.397 -0.097 21.841 1.00 84.12 69 GLN A CA 1
ATOM 555 C C . GLN A 1 69 ? -22.866 0.266 21.609 1.00 84.12 69 GLN A C 1
ATOM 557 O O . GLN A 1 69 ? -23.703 -0.091 22.427 1.00 84.12 69 GLN A O 1
ATOM 562 N N . ALA A 1 70 ? -23.197 0.890 20.477 1.00 81.50 70 ALA A N 1
ATOM 563 C CA . ALA A 1 70 ? -24.573 1.243 20.127 1.00 81.50 70 ALA A CA 1
ATOM 564 C C . ALA A 1 70 ? -25.473 0.014 19.902 1.00 81.50 70 ALA A C 1
ATOM 566 O O . ALA A 1 70 ? -26.676 0.079 20.134 1.00 81.50 70 ALA A O 1
ATOM 567 N N . LYS A 1 71 ? -24.899 -1.119 19.467 1.00 77.38 71 LYS A N 1
ATOM 568 C CA . LYS A 1 71 ? -25.615 -2.400 19.333 1.00 77.38 71 LYS A CA 1
ATOM 569 C C . LYS A 1 71 ? -25.821 -3.137 20.653 1.00 77.38 71 LYS A C 1
ATOM 571 O O . LYS A 1 71 ? -26.628 -4.065 20.691 1.00 77.38 71 LYS A O 1
ATOM 576 N N . ARG A 1 72 ? -25.131 -2.749 21.730 1.00 66.50 72 ARG A N 1
ATOM 577 C CA . ARG A 1 72 ? -25.589 -3.105 23.071 1.00 66.50 72 ARG A CA 1
ATOM 578 C C . ARG A 1 72 ? -26.794 -2.215 23.347 1.00 66.50 72 ARG A C 1
ATOM 580 O O . ARG A 1 72 ? -26.647 -1.113 23.865 1.00 66.50 72 ARG A O 1
ATOM 587 N N . GLU A 1 73 ? -27.993 -2.699 23.012 1.00 60.94 73 GLU A N 1
ATOM 588 C CA . GLU A 1 73 ? -29.165 -2.254 23.766 1.00 60.94 73 GLU A CA 1
ATOM 589 C C . GLU A 1 73 ? -28.798 -2.344 25.253 1.00 60.94 73 GLU A C 1
ATOM 591 O O . GLU A 1 73 ? -28.067 -3.274 25.629 1.00 60.94 73 GLU A O 1
ATOM 596 N N . PRO A 1 74 ? -29.233 -1.402 26.109 1.00 57.41 74 PRO A N 1
ATOM 597 C CA . PRO A 1 74 ? -29.134 -1.641 27.533 1.00 57.41 74 PRO A CA 1
ATOM 598 C C . PRO A 1 74 ? -29.843 -2.971 27.745 1.00 57.41 74 PRO A C 1
ATOM 600 O O . PRO A 1 74 ? -31.052 -3.052 27.524 1.00 57.41 74 PRO A O 1
ATOM 603 N N . GLU A 1 75 ? -29.083 -4.023 28.075 1.00 53.38 75 GLU A N 1
ATOM 604 C CA . GLU A 1 75 ? -29.643 -5.266 28.583 1.00 53.38 75 GLU A CA 1
ATOM 605 C C . GLU A 1 75 ? -30.709 -4.801 29.548 1.00 53.38 75 GLU A C 1
ATOM 607 O O . GLU A 1 75 ? -30.370 -4.067 30.486 1.00 53.38 75 GLU A O 1
ATOM 612 N N . LYS A 1 76 ? -31.986 -5.063 29.220 1.00 50.28 76 LYS A N 1
ATOM 613 C CA . LYS A 1 76 ? -33.100 -4.679 30.076 1.00 50.28 76 LYS A CA 1
ATOM 614 C C . LYS A 1 76 ? -32.651 -5.123 31.448 1.00 50.28 76 LYS A C 1
ATOM 616 O O . LYS A 1 76 ? -32.518 -6.327 31.671 1.00 50.28 76 LYS A O 1
ATOM 621 N N . LYS A 1 77 ? -32.318 -4.165 32.318 1.00 50.59 77 LYS A N 1
ATOM 622 C CA . LYS A 1 77 ? -32.076 -4.450 33.717 1.00 50.59 77 LYS A CA 1
ATOM 623 C C . LYS A 1 77 ? -33.435 -4.929 34.158 1.00 50.59 77 LYS A C 1
ATOM 625 O O . LYS A 1 77 ? -34.316 -4.126 34.435 1.00 50.59 77 LYS A O 1
ATOM 630 N N . VAL A 1 78 ? -33.656 -6.235 34.071 1.00 54.72 78 VAL A N 1
ATOM 631 C CA . VAL A 1 78 ? -34.782 -6.869 34.715 1.00 54.72 78 VAL A CA 1
ATOM 632 C C . VAL A 1 78 ? -34.441 -6.612 36.165 1.00 54.72 78 VAL A C 1
ATOM 634 O O . VAL A 1 78 ? -33.540 -7.243 36.718 1.00 54.72 78 VAL A O 1
ATOM 637 N N . HIS A 1 79 ? -35.016 -5.547 36.715 1.00 53.81 79 HIS A N 1
ATOM 638 C CA . HIS A 1 79 ? -34.916 -5.247 38.120 1.00 53.81 79 HIS A CA 1
ATOM 639 C C . HIS A 1 79 ? -35.514 -6.481 38.787 1.00 53.81 79 HIS A C 1
ATOM 641 O O . HIS A 1 79 ? -36.723 -6.667 38.806 1.00 53.81 79 HIS A O 1
ATOM 647 N N . MET A 1 80 ? -34.650 -7.389 39.246 1.00 46.94 80 MET A N 1
ATOM 648 C CA . MET A 1 80 ? -35.040 -8.643 39.902 1.00 46.94 80 MET A CA 1
ATOM 649 C C . MET A 1 80 ? -35.946 -8.371 41.118 1.00 46.94 80 MET A C 1
ATOM 651 O O . MET A 1 80 ? -36.675 -9.251 41.555 1.00 46.94 80 MET A O 1
ATOM 655 N N . ALA A 1 81 ? -35.947 -7.127 41.608 1.00 54.09 81 ALA A N 1
ATOM 656 C CA . ALA A 1 81 ? -36.841 -6.605 42.631 1.00 54.09 81 ALA A CA 1
ATOM 657 C C . ALA A 1 81 ? -38.303 -6.399 42.176 1.00 54.09 81 ALA A C 1
ATOM 659 O O . ALA A 1 81 ? -39.187 -6.412 43.020 1.00 54.09 81 ALA A O 1
ATOM 660 N N . GLU A 1 82 ? -38.593 -6.238 40.879 1.00 54.06 82 GLU A N 1
ATOM 661 C CA . GLU A 1 82 ? -39.957 -5.973 40.374 1.00 54.06 82 GLU A CA 1
ATOM 662 C C . GLU A 1 82 ? -40.773 -7.249 40.117 1.00 54.06 82 GLU A C 1
ATOM 664 O O . GLU A 1 82 ? -41.927 -7.180 39.701 1.00 54.06 82 GLU A O 1
ATOM 669 N N . ARG A 1 83 ? -40.184 -8.431 40.340 1.00 50.88 83 ARG A N 1
ATOM 670 C CA . ARG A 1 83 ? -40.838 -9.720 40.069 1.00 50.88 83 ARG A CA 1
ATOM 671 C C . ARG A 1 83 ? -40.914 -10.645 41.273 1.00 50.88 83 ARG A C 1
ATOM 673 O O . ARG A 1 83 ? -41.170 -11.831 41.089 1.00 50.88 83 ARG A O 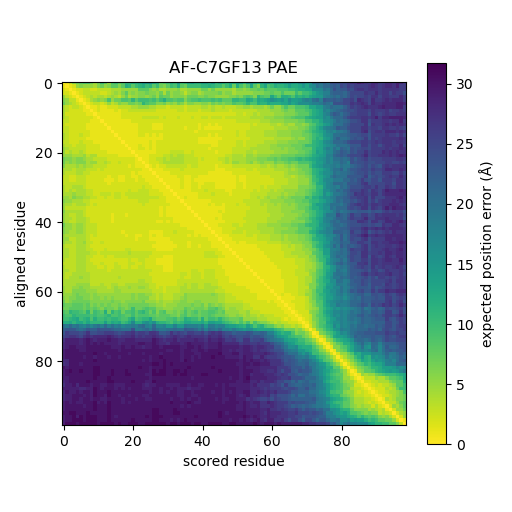1
ATOM 680 N N . ILE A 1 84 ? -40.694 -10.125 42.478 1.00 61.34 84 ILE A N 1
ATOM 681 C CA . ILE A 1 84 ? -40.987 -10.880 43.694 1.00 61.34 84 ILE A CA 1
ATOM 682 C C . ILE A 1 84 ? -42.510 -10.831 43.869 1.00 61.34 84 ILE A C 1
ATOM 684 O O . ILE A 1 84 ? -43.040 -9.744 44.085 1.00 61.34 84 ILE A O 1
ATOM 688 N N . PRO A 1 85 ? -43.232 -11.959 43.727 1.00 65.38 85 PRO A N 1
ATOM 689 C CA . PRO A 1 85 ? -44.658 -11.999 44.026 1.00 65.38 85 PRO A CA 1
ATOM 690 C C . PRO A 1 85 ? -44.862 -11.567 45.478 1.00 65.38 85 PRO A C 1
ATOM 692 O O . PRO A 1 85 ? -44.057 -11.945 46.334 1.00 65.38 85 PRO A O 1
ATOM 695 N N . ASP A 1 86 ? -45.922 -10.812 45.767 1.00 64.81 86 ASP A N 1
ATOM 696 C CA . ASP A 1 86 ? -46.185 -10.268 47.110 1.00 64.81 86 ASP A CA 1
ATOM 697 C C . ASP A 1 86 ? -46.117 -11.343 48.212 1.00 64.81 86 ASP A C 1
ATOM 699 O O . ASP A 1 86 ? -45.650 -11.079 49.321 1.00 64.81 86 ASP A O 1
ATOM 703 N N . GLU A 1 87 ? -46.478 -12.584 47.872 1.00 63.88 87 GLU A N 1
ATOM 704 C CA . GLU A 1 87 ? -46.372 -13.773 48.725 1.00 63.88 87 GLU A CA 1
ATOM 705 C C . GLU A 1 87 ? -44.940 -14.053 49.212 1.00 63.88 87 GLU A C 1
ATOM 707 O O . GLU A 1 87 ? -44.723 -14.367 50.383 1.00 63.88 87 GLU A O 1
ATOM 712 N N . VAL A 1 88 ? -43.941 -13.901 48.340 1.00 65.81 88 VAL A N 1
ATOM 713 C CA . VAL A 1 88 ? -42.530 -14.147 48.672 1.00 65.81 88 VAL A CA 1
ATOM 714 C C . VAL A 1 88 ? -41.966 -12.987 49.501 1.00 65.81 88 VAL A C 1
ATOM 716 O O . VAL A 1 88 ? -41.196 -13.213 50.431 1.00 65.81 88 VAL A O 1
ATOM 719 N N . ALA A 1 89 ? -42.404 -11.751 49.240 1.00 65.75 89 ALA A N 1
ATOM 720 C CA . ALA A 1 89 ? -42.025 -10.583 50.040 1.00 65.75 89 ALA A CA 1
ATOM 721 C C . ALA A 1 89 ? -42.650 -10.596 51.450 1.00 65.75 89 ALA A C 1
ATOM 723 O O . ALA A 1 89 ? -42.079 -10.045 52.394 1.00 65.75 89 ALA A O 1
ATOM 724 N N . GLU A 1 90 ? -43.832 -11.195 51.612 1.00 66.12 90 GLU A N 1
ATOM 725 C CA . GLU A 1 90 ? -44.434 -11.464 52.922 1.00 66.12 90 GLU A CA 1
ATOM 726 C C . GLU A 1 90 ? -43.701 -12.575 53.683 1.00 66.12 90 GLU A C 1
ATOM 728 O O . GLU A 1 90 ? -43.460 -12.431 54.882 1.00 66.12 90 GLU A O 1
ATOM 733 N N . ALA A 1 91 ? -43.333 -13.664 53.002 1.00 65.75 91 ALA A N 1
ATOM 734 C CA . ALA A 1 91 ? -42.655 -14.799 53.625 1.00 65.75 91 ALA A CA 1
ATOM 735 C C . ALA A 1 91 ? -41.279 -14.415 54.191 1.00 65.75 91 ALA A C 1
ATOM 737 O O . ALA A 1 91 ? -40.950 -14.805 55.310 1.00 65.75 91 ALA A O 1
ATOM 738 N N . VAL A 1 92 ? -40.512 -13.595 53.461 1.00 67.62 92 VAL A N 1
ATOM 739 C CA . VAL A 1 92 ? -39.213 -13.078 53.927 1.00 67.62 92 VAL A CA 1
ATOM 740 C C . VAL A 1 92 ? -39.391 -12.170 55.147 1.00 67.62 92 VAL A C 1
ATOM 742 O O . VAL A 1 92 ? -38.695 -12.345 56.140 1.00 67.62 92 VAL A O 1
ATOM 745 N N . ARG A 1 93 ? -40.395 -11.280 55.145 1.00 61.75 93 ARG A N 1
ATOM 746 C CA . ARG A 1 93 ? -40.690 -10.431 56.311 1.00 61.75 93 ARG A CA 1
ATOM 747 C C . ARG A 1 93 ? -41.068 -11.252 57.542 1.00 61.75 93 ARG A C 1
ATOM 749 O O . ARG A 1 93 ? -40.593 -10.946 58.622 1.00 61.75 93 ARG A O 1
ATOM 756 N N . LYS A 1 94 ? -41.890 -12.298 57.406 1.00 64.88 94 LYS A N 1
ATOM 757 C CA . LYS A 1 94 ? -42.279 -13.154 58.544 1.00 64.88 94 LYS A CA 1
ATOM 758 C C . LYS A 1 94 ? -41.113 -13.974 59.107 1.00 64.88 94 LYS A C 1
ATOM 760 O O . LYS A 1 94 ? -41.132 -14.265 60.298 1.00 64.88 94 LYS A O 1
ATOM 765 N N . ALA A 1 95 ? -40.121 -14.320 58.284 1.00 60.19 95 ALA A N 1
ATOM 766 C CA . ALA A 1 95 ? -38.914 -15.013 58.734 1.00 60.19 95 ALA A CA 1
ATOM 767 C C . ALA A 1 95 ? -37.976 -14.100 59.548 1.00 60.19 95 ALA A C 1
ATOM 769 O O . ALA A 1 95 ? -37.391 -14.567 60.519 1.00 60.19 95 ALA A O 1
ATOM 770 N N . ASP A 1 96 ? -37.910 -12.803 59.224 1.00 54.09 96 ASP A N 1
ATOM 771 C CA . ASP A 1 96 ? -37.073 -11.818 59.935 1.00 54.09 96 ASP A CA 1
ATOM 772 C C . ASP A 1 96 ? -37.664 -11.339 61.285 1.00 54.09 96 ASP A C 1
ATOM 774 O O . ASP A 1 96 ? -36.987 -10.650 62.043 1.00 54.09 96 ASP A O 1
ATOM 778 N N . PHE A 1 97 ? -38.915 -11.690 61.622 1.00 53.19 97 PHE A N 1
ATOM 779 C CA . PHE A 1 97 ? -39.559 -11.361 62.914 1.00 53.19 97 PHE A CA 1
ATOM 780 C C . PHE A 1 97 ? -39.587 -12.543 63.909 1.00 53.19 97 PHE A C 1
ATOM 782 O O . PHE A 1 97 ? -40.368 -12.538 64.865 1.00 53.19 97 PHE A O 1
ATOM 789 N N . HIS A 1 98 ? -38.774 -13.577 63.683 1.00 49.28 98 HIS A N 1
ATOM 790 C CA . HIS A 1 98 ? -38.513 -14.664 64.636 1.00 49.28 98 HIS A CA 1
ATOM 791 C C . HIS A 1 98 ? -37.005 -14.786 64.907 1.00 49.28 98 HIS A C 1
ATOM 793 O O . HIS A 1 98 ? -36.402 -15.837 64.696 1.00 49.28 98 HIS A O 1
ATOM 799 N N . GLU A 1 99 ? -36.417 -13.697 65.400 1.00 40.28 99 GLU A N 1
ATOM 800 C CA . GLU A 1 99 ? -35.184 -13.706 66.197 1.00 40.28 99 GLU A CA 1
ATOM 801 C C . GLU A 1 99 ? -35.401 -12.897 67.482 1.00 40.28 99 GLU A C 1
ATOM 803 O O . GLU A 1 99 ? -36.049 -11.824 67.405 1.00 40.28 99 GLU A O 1
#

Nearest PDB structures (foldseek):
  5mq9-assembly2_B  TM=7.126E-01  e=5.664E-03  Bacillus subtilis subsp. subtilis str. 168
  5mq9-assembly1_A  TM=7.471E-01  e=1.751E-02  Bacillus subtilis subsp. subtilis str. 168
  1vic-assembly1_A  TM=6.137E-01  e=3.107E+00  Haemophilus influenzae
  1vh1-assembly1_A  TM=4.858E-01  e=3.107E+00  Escherichia coli
  1vh1-assembly1_D  TM=5.243E-01  e=3.320E+00  Escherichia coli

Solvent-accessible surface area (backbone atoms only — not comparable to full-atom values): 6009 Å² total; per-residue (Å²): 137,91,77,67,59,91,97,47,50,68,64,65,51,48,54,53,48,34,60,77,36,11,82,80,44,96,42,67,48,75,50,77,53,70,66,55,53,54,54,42,47,73,32,58,26,46,78,38,39,54,69,54,50,50,50,50,52,54,51,51,52,50,53,51,50,52,53,54,55,67,67,52,62,78,72,76,76,71,57,73,79,82,70,61,54,70,70,58,60,48,54,54,54,61,58,72,74,73,122

pLDDT: mean 83.7, std 17.41, range [40.28, 98.0]